Protein AF-A0A920I0U4-F1 (afdb_monomer_lite)

pLDDT: mean 79.27, std 13.39, range [40.62, 94.75]

Sequence (85 aa):
MSNEAAGASSHWEKSKSLLFITLAIWAFFSFVVHWFGSALNGAEGSFPGGYFMAGQGSQIAFVILIFWFVSRQNKLDDEHGVSEE

Secondary structure (DSSP, 8-state):
--HHHHHHHHHHHHHHHHHHHHHHHHHIIIIIHHHTHHHHB-STTS-BHHHHIIIIIHHHHHHHHHHHHHHHHHHHHHHTT----

Radius of gyration: 18.82 Å; chains: 1; bounding box: 45×20×52 Å

Foldseek 3Di:
DPPVVVLVVVLVVVLVVLVVVLVVQLVCLVPVLLVCQVVLCDPPPDDSRSVCSVPCVSVVVNVVSVVVSVVVNCVSCVVSVVNDD

Structure (mmCIF, N/CA/C/O backbone):
data_AF-A0A920I0U4-F1
#
_entry.id   AF-A0A920I0U4-F1
#
loop_
_atom_site.group_PDB
_atom_site.id
_atom_site.type_symbol
_atom_site.label_atom_id
_atom_site.label_alt_id
_atom_site.label_comp_id
_atom_site.label_asym_id
_atom_site.label_entity_i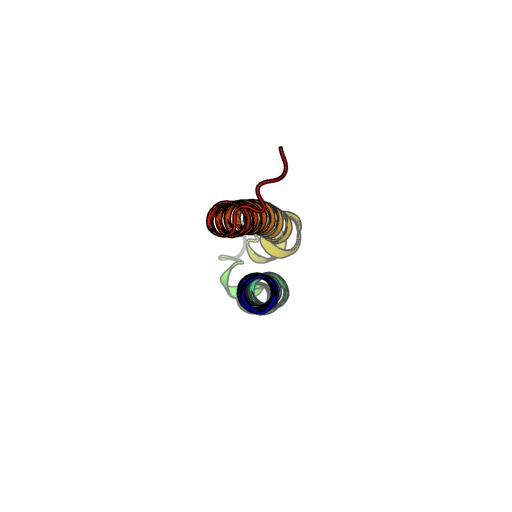d
_atom_site.label_seq_id
_atom_site.pdbx_PDB_ins_code
_atom_site.Cartn_x
_atom_site.Cartn_y
_atom_site.Cartn_z
_atom_site.occupancy
_atom_site.B_iso_or_equiv
_atom_site.auth_seq_id
_atom_site.auth_comp_id
_atom_site.auth_asym_id
_atom_site.auth_atom_id
_atom_site.pdbx_PDB_model_num
ATOM 1 N N . MET A 1 1 ? -26.489 -8.696 28.958 1.00 45.12 1 MET A N 1
ATOM 2 C CA . MET A 1 1 ? -25.101 -9.153 28.713 1.00 45.12 1 MET A CA 1
ATOM 3 C C . MET A 1 1 ? -24.897 -9.788 27.326 1.00 45.12 1 MET A C 1
ATOM 5 O O . MET A 1 1 ? -23.813 -10.277 27.061 1.00 45.12 1 MET A O 1
ATOM 9 N N . SER A 1 2 ? -25.879 -9.771 26.409 1.00 49.22 2 SER A N 1
ATOM 10 C CA . SER A 1 2 ? -25.758 -10.380 25.066 1.00 49.22 2 SER A CA 1
ATOM 11 C C . SER A 1 2 ? -25.436 -9.398 23.928 1.00 49.22 2 SER A C 1
ATOM 13 O O . SER A 1 2 ? -25.145 -9.845 22.824 1.00 49.22 2 SER A O 1
ATOM 15 N N . ASN A 1 3 ? -25.473 -8.080 24.169 1.00 53.12 3 ASN A N 1
ATOM 16 C CA . ASN A 1 3 ? -25.304 -7.074 23.109 1.00 53.12 3 ASN A CA 1
ATOM 17 C C . ASN A 1 3 ? -23.838 -6.630 22.906 1.00 53.12 3 ASN A C 1
ATOM 19 O O . ASN A 1 3 ? -23.456 -6.251 21.806 1.00 53.12 3 ASN A O 1
ATOM 23 N N . GLU A 1 4 ? -22.990 -6.742 23.935 1.00 53.88 4 GLU A N 1
ATOM 24 C CA . GLU A 1 4 ? -21.560 -6.389 23.847 1.00 53.88 4 GLU A CA 1
ATOM 25 C C . GLU A 1 4 ? -20.752 -7.413 23.033 1.00 53.88 4 GLU A C 1
ATOM 27 O O . GLU A 1 4 ? -19.900 -7.042 22.229 1.00 53.88 4 GLU A O 1
ATOM 32 N N . ALA A 1 5 ? -21.072 -8.708 23.158 1.00 55.88 5 ALA A N 1
ATOM 33 C CA . ALA A 1 5 ? -20.400 -9.771 22.405 1.00 55.88 5 ALA A CA 1
ATOM 34 C C . ALA A 1 5 ? -20.688 -9.701 20.892 1.00 55.88 5 ALA A C 1
ATOM 36 O O . ALA A 1 5 ? -19.804 -9.973 20.079 1.00 55.88 5 ALA A O 1
ATOM 37 N N . ALA A 1 6 ? -21.905 -9.295 20.507 1.00 55.38 6 ALA A N 1
ATOM 38 C CA . ALA A 1 6 ? -22.282 -9.129 19.105 1.00 55.38 6 ALA A CA 1
ATOM 39 C C . ALA A 1 6 ? -21.522 -7.958 18.451 1.00 55.38 6 ALA A C 1
ATOM 41 O O . ALA A 1 6 ? -20.953 -8.129 17.372 1.00 55.38 6 ALA A O 1
ATOM 42 N N . GLY A 1 7 ? -21.424 -6.809 19.135 1.00 59.03 7 GLY A N 1
ATOM 43 C CA . GLY A 1 7 ? -20.652 -5.650 18.667 1.00 59.03 7 GLY A CA 1
ATOM 44 C C . GLY A 1 7 ? -19.149 -5.929 18.544 1.00 59.03 7 GLY A C 1
ATOM 45 O O . GLY A 1 7 ? -18.555 -5.643 17.504 1.00 59.03 7 GLY A O 1
ATOM 46 N N . ALA A 1 8 ? -18.554 -6.582 19.549 1.00 61.75 8 ALA A N 1
ATOM 47 C CA . ALA A 1 8 ? -17.136 -6.952 19.540 1.00 61.75 8 ALA A CA 1
ATOM 48 C C . ALA A 1 8 ? -16.787 -7.954 18.423 1.00 61.75 8 ALA A C 1
ATOM 50 O O . ALA A 1 8 ? -15.740 -7.842 17.784 1.00 61.75 8 ALA A O 1
ATOM 51 N N . SER A 1 9 ? -17.678 -8.913 18.137 1.00 64.75 9 SER A N 1
ATOM 52 C CA . SER A 1 9 ? -17.466 -9.876 17.048 1.00 64.75 9 SER A CA 1
ATOM 53 C C . SER A 1 9 ? -17.483 -9.218 15.659 1.00 64.75 9 SER A C 1
ATOM 55 O O . SER A 1 9 ? -16.617 -9.515 14.838 1.00 64.75 9 SER A O 1
ATOM 57 N N . SER A 1 10 ? -18.389 -8.259 15.428 1.00 75.00 10 SER A N 1
ATOM 58 C CA . SER A 1 10 ? -18.481 -7.500 14.170 1.00 75.00 10 SER A CA 1
ATOM 59 C C . SER A 1 10 ? -17.252 -6.613 13.935 1.00 75.00 10 SER A C 1
ATOM 61 O O . SER A 1 10 ? -16.725 -6.566 12.821 1.00 75.00 10 SER A O 1
ATOM 63 N N . HIS A 1 11 ? -16.759 -5.930 14.975 1.00 75.44 11 HIS A N 1
ATOM 64 C CA . HIS A 1 11 ? -15.530 -5.127 14.891 1.00 75.44 11 HIS A CA 1
ATOM 65 C C . HIS A 1 11 ? -14.312 -5.995 14.545 1.00 75.44 11 HIS A C 1
ATOM 67 O O . HIS A 1 11 ? -13.554 -5.679 13.622 1.00 75.44 11 HIS A O 1
ATOM 73 N N . TRP A 1 12 ? -14.177 -7.144 15.212 1.00 78.56 12 TRP A N 1
ATOM 74 C CA . TRP A 1 12 ? -13.090 -8.089 14.970 1.00 78.56 12 TRP A CA 1
ATOM 75 C C . TRP A 1 12 ? -13.098 -8.650 13.543 1.00 78.56 12 TRP A C 1
ATOM 77 O O . TRP A 1 12 ? -12.049 -8.765 12.906 1.00 78.56 12 TRP A O 1
ATOM 87 N N . GLU A 1 13 ? -14.267 -8.999 13.004 1.00 83.00 13 GLU A N 1
ATOM 88 C CA . GLU A 1 13 ? -14.384 -9.483 11.625 1.00 83.00 13 GLU A CA 1
ATOM 89 C C . GLU A 1 13 ? -13.996 -8.428 10.590 1.00 83.00 13 GLU A C 1
ATOM 91 O O . GLU A 1 13 ? -13.249 -8.733 9.654 1.00 83.00 13 GLU A O 1
ATOM 96 N N . LYS A 1 14 ? -14.424 -7.178 10.786 1.00 83.88 14 LYS A N 1
ATOM 97 C CA . LYS A 1 14 ? -14.055 -6.067 9.903 1.00 83.88 14 LYS A CA 1
ATOM 98 C C . LYS A 1 14 ? -12.560 -5.738 9.980 1.00 83.88 14 LYS A C 1
ATOM 100 O O . LYS A 1 14 ? -11.931 -5.580 8.934 1.00 83.88 14 LYS A O 1
ATOM 105 N N . SER A 1 15 ? -11.973 -5.725 11.178 1.00 85.38 15 SER A N 1
ATOM 106 C CA . SER A 1 15 ? -10.533 -5.496 11.374 1.00 85.38 15 SER A CA 1
ATOM 107 C C . SER A 1 15 ? -9.687 -6.599 10.724 1.00 85.38 15 SER A C 1
ATOM 109 O O . SER A 1 15 ? -8.726 -6.319 10.008 1.00 85.38 15 SER A O 1
ATOM 111 N N . LYS A 1 16 ? -10.092 -7.872 10.861 1.00 88.31 16 LYS A N 1
ATOM 112 C CA . LYS A 1 16 ? -9.456 -8.989 10.137 1.00 88.31 16 LYS A CA 1
ATOM 113 C C . LYS A 1 16 ? -9.550 -8.825 8.621 1.00 88.31 16 LYS A C 1
ATOM 115 O O . LYS A 1 16 ? -8.579 -9.097 7.922 1.00 88.31 16 LYS A O 1
ATOM 120 N N . SER A 1 17 ? -10.700 -8.391 8.104 1.00 88.81 17 SER A N 1
ATOM 121 C CA . SER A 1 17 ? -10.878 -8.150 6.667 1.00 88.81 17 SER A CA 1
ATOM 122 C C . SER A 1 17 ? -9.932 -7.057 6.157 1.00 88.81 17 SER A C 1
ATOM 124 O O . SER A 1 17 ? -9.257 -7.253 5.145 1.00 88.81 17 SER A O 1
ATOM 126 N N . LEU A 1 18 ? -9.792 -5.950 6.901 1.00 89.94 18 LEU A N 1
ATOM 127 C CA . LEU A 1 18 ? -8.810 -4.901 6.601 1.00 89.94 18 LEU A CA 1
ATOM 128 C C . LEU A 1 18 ? -7.383 -5.457 6.570 1.00 89.94 18 LEU A C 1
ATOM 130 O O . LEU A 1 18 ? -6.646 -5.176 5.627 1.00 89.94 18 LEU A O 1
ATOM 134 N N . LEU A 1 19 ? -7.012 -6.297 7.538 1.00 90.75 19 LEU A N 1
ATOM 135 C CA . LEU A 1 19 ? -5.704 -6.953 7.568 1.00 90.75 19 LEU A CA 1
ATOM 136 C C . LEU A 1 19 ? -5.479 -7.835 6.332 1.00 90.75 19 LEU A C 1
ATOM 138 O O . LEU A 1 19 ? -4.430 -7.733 5.698 1.00 90.75 19 LEU A O 1
ATOM 142 N N . PHE A 1 20 ? -6.452 -8.665 5.946 1.00 93.44 20 PHE A N 1
ATOM 143 C CA . PHE A 1 20 ? -6.331 -9.513 4.755 1.00 93.44 20 PHE A CA 1
ATOM 144 C C . PHE A 1 20 ? -6.185 -8.698 3.466 1.00 93.44 20 PHE A C 1
ATOM 146 O O . PHE A 1 20 ? -5.375 -9.058 2.612 1.00 93.44 20 PHE A O 1
ATOM 153 N N . ILE A 1 21 ? -6.913 -7.587 3.332 1.00 92.62 21 ILE A N 1
ATOM 154 C CA . ILE A 1 21 ? -6.772 -6.671 2.191 1.00 92.62 21 ILE A CA 1
ATOM 155 C C . ILE A 1 21 ? -5.370 -6.053 2.175 1.00 92.62 21 ILE A C 1
ATOM 157 O O . ILE A 1 21 ? -4.712 -6.054 1.135 1.00 92.62 21 ILE A O 1
ATOM 161 N N . THR A 1 22 ? -4.881 -5.579 3.323 1.00 93.12 22 THR A N 1
ATOM 162 C CA . THR A 1 22 ? -3.525 -5.029 3.452 1.00 93.12 22 THR A CA 1
ATOM 163 C C . T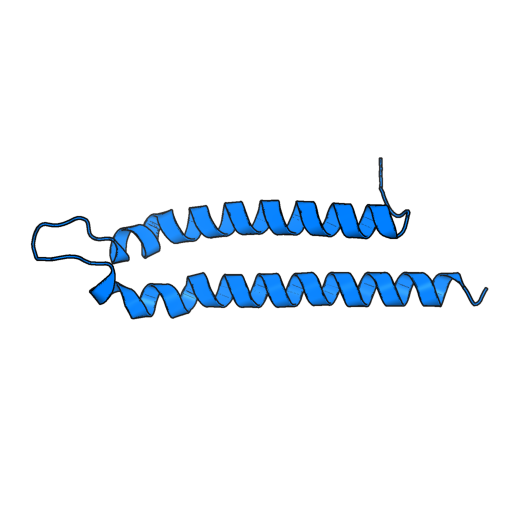HR A 1 22 ? -2.467 -6.059 3.065 1.00 93.12 22 THR A C 1
ATOM 165 O O . THR A 1 22 ? -1.560 -5.738 2.300 1.00 93.12 22 THR A O 1
ATOM 168 N N . LEU A 1 23 ? -2.600 -7.312 3.514 1.00 93.50 23 LEU A N 1
ATOM 169 C CA . LEU A 1 23 ? -1.695 -8.400 3.132 1.00 93.50 23 LEU A CA 1
ATOM 170 C C . LEU A 1 23 ? -1.759 -8.719 1.634 1.00 93.50 23 LEU A C 1
ATOM 172 O O . LEU A 1 23 ? -0.723 -8.988 1.028 1.00 93.50 23 LEU A O 1
ATOM 176 N N . ALA A 1 24 ? -2.943 -8.668 1.022 1.00 94.06 24 ALA A N 1
ATOM 177 C CA . ALA A 1 24 ? -3.099 -8.883 -0.414 1.00 94.06 24 ALA A CA 1
ATOM 178 C C . ALA A 1 24 ? -2.405 -7.781 -1.232 1.00 94.06 24 ALA A C 1
ATOM 180 O O . ALA A 1 24 ? -1.666 -8.084 -2.172 1.00 94.06 24 ALA A O 1
ATOM 181 N N . ILE A 1 25 ? -2.582 -6.511 -0.847 1.00 92.00 25 ILE A N 1
ATOM 182 C CA . ILE A 1 25 ? -1.897 -5.377 -1.486 1.00 92.00 25 ILE A CA 1
ATOM 183 C C . ILE A 1 25 ? -0.387 -5.488 -1.267 1.00 92.00 25 ILE A C 1
ATOM 185 O O . ILE A 1 25 ? 0.391 -5.325 -2.206 1.00 92.00 25 ILE A O 1
ATOM 189 N N . TRP A 1 26 ? 0.037 -5.827 -0.050 1.00 92.94 26 TRP A N 1
ATOM 190 C CA . TRP A 1 26 ? 1.443 -6.048 0.257 1.00 92.94 26 TRP A CA 1
ATOM 191 C C . TRP A 1 26 ? 2.052 -7.129 -0.645 1.00 92.94 26 TRP A C 1
ATOM 193 O O . TRP A 1 26 ? 3.069 -6.886 -1.288 1.00 92.94 26 TRP A O 1
ATOM 203 N N . ALA A 1 27 ? 1.404 -8.291 -0.767 1.00 92.88 27 ALA A N 1
ATOM 204 C CA . ALA A 1 27 ? 1.888 -9.387 -1.605 1.00 92.88 27 ALA A CA 1
ATOM 205 C C . ALA A 1 27 ? 1.957 -8.983 -3.086 1.00 92.88 27 ALA A C 1
ATOM 207 O O . ALA A 1 27 ? 2.905 -9.335 -3.788 1.00 92.88 27 ALA A O 1
ATOM 208 N N . PHE A 1 28 ? 0.996 -8.191 -3.561 1.00 90.94 28 PHE A N 1
ATOM 209 C CA . PHE A 1 28 ? 1.022 -7.655 -4.917 1.00 90.94 28 PHE A CA 1
ATOM 210 C C . PHE A 1 28 ? 2.269 -6.791 -5.175 1.00 90.94 28 PHE A C 1
ATOM 212 O O . PHE A 1 28 ? 2.991 -7.029 -6.146 1.00 90.94 28 PHE A O 1
ATOM 219 N N . PHE A 1 29 ? 2.573 -5.834 -4.295 1.00 87.38 29 PHE A N 1
ATOM 220 C CA . PHE A 1 29 ? 3.754 -4.976 -4.449 1.00 87.38 29 PHE A CA 1
ATOM 221 C C . PHE A 1 29 ? 5.073 -5.726 -4.224 1.00 87.38 29 PHE A C 1
ATOM 223 O O . PHE A 1 29 ? 6.064 -5.432 -4.892 1.00 87.38 29 PHE A O 1
ATOM 230 N N . SER A 1 30 ? 5.081 -6.732 -3.347 1.00 88.12 30 SER A N 1
ATOM 231 C CA . SER A 1 30 ? 6.254 -7.572 -3.090 1.00 88.12 30 SER A CA 1
ATOM 232 C C . SER A 1 30 ? 6.586 -8.496 -4.263 1.00 88.12 30 SER A C 1
ATOM 234 O O . SER A 1 30 ? 7.752 -8.620 -4.620 1.00 88.12 30 SER A O 1
ATOM 236 N N . PHE A 1 31 ? 5.591 -9.121 -4.899 1.00 88.19 31 PHE A N 1
ATOM 237 C CA . PHE A 1 31 ? 5.833 -10.180 -5.889 1.00 88.19 31 PHE A CA 1
ATOM 238 C C . PHE A 1 31 ? 5.436 -9.788 -7.311 1.00 88.19 31 PHE A C 1
ATOM 240 O O . PHE A 1 31 ? 6.236 -9.904 -8.239 1.00 88.19 31 PHE A O 1
ATOM 247 N N . VAL A 1 32 ? 4.205 -9.311 -7.495 1.00 87.06 32 VAL A N 1
ATOM 248 C CA . VAL A 1 32 ? 3.625 -9.108 -8.829 1.00 87.06 32 VAL A CA 1
ATOM 249 C C . VAL A 1 32 ? 4.337 -7.973 -9.559 1.00 87.06 32 VAL A C 1
ATOM 251 O O . VAL A 1 32 ? 4.740 -8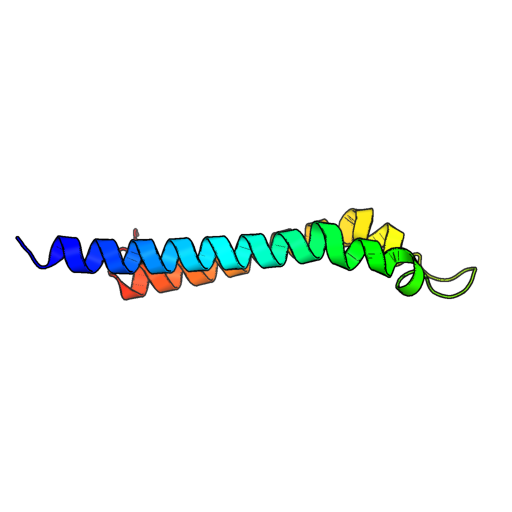.145 -10.704 1.00 87.06 32 VAL A O 1
ATOM 254 N N . VAL A 1 33 ? 4.581 -6.848 -8.884 1.00 84.06 33 VAL A N 1
ATOM 255 C CA . VAL A 1 33 ? 5.271 -5.685 -9.473 1.00 84.06 33 VAL A CA 1
ATOM 256 C C . VAL A 1 33 ? 6.693 -6.025 -9.939 1.00 84.06 33 VAL A C 1
ATOM 258 O O . VAL A 1 33 ? 7.110 -5.580 -11.006 1.00 84.06 33 VAL A O 1
ATOM 261 N N . HIS A 1 34 ? 7.419 -6.859 -9.191 1.00 80.25 34 HIS A N 1
ATOM 262 C CA . HIS A 1 34 ? 8.777 -7.275 -9.555 1.00 80.25 34 HIS A CA 1
ATOM 263 C C . HIS A 1 34 ? 8.807 -8.193 -10.781 1.00 80.25 34 HIS A C 1
ATOM 265 O O . HIS A 1 34 ? 9.764 -8.146 -11.555 1.00 80.25 34 HIS A O 1
ATOM 271 N N . TRP A 1 35 ? 7.748 -8.973 -11.015 1.00 83.06 35 TRP A N 1
ATOM 272 C CA . TRP A 1 35 ? 7.631 -9.807 -12.215 1.00 83.06 35 TRP A CA 1
ATOM 273 C C . TRP A 1 35 ? 7.567 -8.966 -13.497 1.00 83.06 35 TRP A C 1
ATOM 275 O O . TRP A 1 35 ? 8.088 -9.363 -14.537 1.00 83.06 35 TRP A O 1
ATOM 285 N N . PHE A 1 36 ? 7.007 -7.758 -13.409 1.00 79.12 36 PHE A N 1
ATOM 286 C CA . PHE A 1 36 ? 6.985 -6.783 -14.500 1.00 79.12 36 PHE A CA 1
ATOM 287 C C . PHE A 1 36 ? 8.249 -5.914 -14.560 1.00 79.12 36 PHE A C 1
ATOM 289 O O . PHE A 1 36 ? 8.274 -4.927 -15.291 1.00 79.12 36 PHE A O 1
ATOM 296 N N . GLY A 1 37 ? 9.323 -6.271 -13.845 1.00 73.19 37 GLY A N 1
ATOM 297 C CA . GLY A 1 37 ? 10.571 -5.505 -13.818 1.00 73.19 37 GLY A CA 1
ATOM 298 C C . GLY A 1 37 ? 11.163 -5.232 -15.206 1.00 73.19 37 GLY A C 1
ATOM 299 O O . GLY A 1 37 ? 11.661 -4.137 -15.447 1.00 73.19 37 GLY A O 1
ATOM 300 N N . SER A 1 38 ? 11.049 -6.177 -16.146 1.00 68.25 38 SER A N 1
ATOM 301 C CA . SER A 1 38 ? 11.492 -5.998 -17.538 1.00 68.25 38 SER A CA 1
ATOM 302 C C . SER A 1 38 ? 10.584 -5.083 -18.363 1.00 68.25 38 SER A C 1
ATOM 304 O O . SER A 1 38 ? 11.078 -4.432 -19.271 1.00 68.25 38 SER A O 1
ATOM 306 N N . ALA A 1 39 ? 9.288 -5.004 -18.047 1.00 71.56 39 ALA A N 1
ATOM 307 C CA . ALA A 1 39 ? 8.358 -4.058 -18.668 1.00 71.56 39 ALA A CA 1
ATOM 308 C C . ALA A 1 39 ? 8.474 -2.648 -18.060 1.00 71.56 39 ALA A C 1
ATOM 310 O O . ALA A 1 39 ? 8.172 -1.657 -18.719 1.00 71.56 39 ALA A O 1
ATOM 311 N N . LEU A 1 40 ? 8.906 -2.563 -16.798 1.00 67.88 40 LEU A N 1
ATOM 312 C CA . LEU A 1 40 ? 9.189 -1.312 -16.092 1.00 67.88 40 LEU A CA 1
ATOM 313 C C . LEU A 1 40 ? 10.537 -0.705 -16.491 1.00 67.88 40 LEU A C 1
ATOM 315 O O . LEU A 1 40 ? 10.721 0.507 -16.397 1.00 67.88 40 LEU A O 1
ATOM 319 N N . ASN A 1 41 ? 11.486 -1.539 -16.908 1.00 72.56 41 ASN A N 1
ATOM 320 C CA . ASN A 1 41 ? 12.707 -1.080 -17.545 1.00 72.56 41 ASN A CA 1
ATOM 321 C C . ASN A 1 41 ? 12.358 -0.710 -18.991 1.00 72.56 41 ASN A C 1
ATOM 323 O O . ASN A 1 41 ? 11.989 -1.570 -19.784 1.00 72.56 41 ASN A O 1
ATOM 327 N N . GLY A 1 42 ? 12.416 0.581 -19.319 1.00 67.81 42 GLY A N 1
ATOM 328 C CA . GLY A 1 42 ? 12.220 1.032 -20.696 1.00 67.81 42 GLY A CA 1
ATOM 329 C C . GLY A 1 42 ? 13.366 0.586 -21.618 1.00 67.81 42 GLY A C 1
ATOM 330 O O . GLY A 1 42 ? 14.186 -0.262 -21.267 1.00 67.81 42 GLY A O 1
ATOM 331 N N . ALA A 1 43 ? 13.458 1.191 -22.806 1.00 71.44 43 ALA A N 1
ATOM 332 C CA . ALA A 1 43 ? 14.540 0.918 -23.760 1.00 71.44 43 ALA A CA 1
ATOM 333 C C . ALA A 1 43 ? 15.945 1.126 -23.150 1.00 71.44 43 ALA A C 1
ATOM 335 O O . ALA A 1 43 ? 16.104 1.867 -22.172 1.00 71.44 43 ALA A O 1
ATOM 336 N N . GLU A 1 44 ? 16.968 0.499 -23.741 1.00 65.69 44 GLU A N 1
ATOM 337 C CA . GLU A 1 44 ? 18.365 0.648 -23.309 1.00 65.69 44 GLU A CA 1
ATOM 338 C C . GLU A 1 44 ? 18.753 2.136 -23.194 1.00 65.69 44 GLU A C 1
ATOM 340 O O . GLU A 1 44 ? 18.634 2.900 -24.150 1.00 65.69 44 GLU A O 1
ATOM 345 N N . GLY A 1 45 ? 19.171 2.556 -21.992 1.00 66.25 45 GLY A N 1
ATOM 346 C CA . GLY A 1 45 ? 19.509 3.949 -21.661 1.00 66.25 45 GLY A CA 1
ATOM 347 C C . GLY A 1 45 ? 18.405 4.761 -20.964 1.00 66.25 45 GLY A C 1
ATOM 348 O O . GLY A 1 45 ? 18.644 5.909 -20.595 1.00 66.25 45 GLY A O 1
ATOM 349 N N . SER A 1 46 ? 17.215 4.192 -20.753 1.00 71.38 46 SER A N 1
ATOM 350 C CA . SER A 1 46 ? 16.119 4.836 -20.011 1.00 71.38 46 SER A CA 1
ATOM 351 C C . SER A 1 46 ? 16.144 4.538 -18.502 1.00 71.38 46 SER A C 1
ATOM 353 O O . SER A 1 46 ? 16.954 3.749 -18.013 1.00 71.38 46 SER A O 1
ATOM 355 N N . PHE A 1 47 ? 15.262 5.202 -17.744 1.00 74.94 47 PHE A N 1
ATOM 356 C CA . PHE A 1 47 ? 15.142 5.016 -16.297 1.00 74.94 47 PHE A CA 1
ATOM 357 C C . PHE A 1 47 ? 14.852 3.542 -15.952 1.00 74.94 47 PHE A C 1
ATOM 359 O O . PHE A 1 47 ? 13.868 2.990 -16.454 1.00 74.94 47 PHE A O 1
ATOM 366 N N . PRO A 1 48 ? 15.656 2.899 -15.081 1.00 76.88 48 PRO A N 1
ATOM 367 C CA . PRO A 1 48 ? 15.453 1.507 -14.704 1.00 76.88 48 PRO A CA 1
ATOM 368 C C . PRO A 1 48 ? 14.299 1.408 -13.698 1.00 76.88 48 PRO A C 1
ATOM 370 O O . PRO A 1 48 ? 14.505 1.292 -12.487 1.00 76.88 48 PRO A O 1
ATOM 373 N N . GLY A 1 49 ? 13.063 1.486 -14.198 1.00 78.12 49 GLY A N 1
ATOM 374 C CA . GLY A 1 49 ? 11.851 1.481 -13.381 1.00 78.12 49 GLY A CA 1
ATOM 375 C C . GLY A 1 49 ? 11.724 0.229 -12.514 1.00 78.12 49 GLY A C 1
ATOM 376 O O . GLY A 1 49 ? 11.276 0.320 -11.372 1.00 78.12 49 GLY A O 1
ATOM 377 N N . GLY A 1 50 ? 12.200 -0.923 -12.998 1.00 81.25 50 GLY A N 1
ATOM 378 C CA . GLY A 1 50 ? 12.251 -2.154 -12.211 1.00 81.25 50 GLY A CA 1
ATOM 379 C C . GLY A 1 50 ? 13.212 -2.047 -11.023 1.00 81.25 50 GLY A C 1
ATOM 380 O O . GLY A 1 50 ? 12.857 -2.424 -9.909 1.00 81.25 50 GLY A O 1
ATOM 381 N N . TYR A 1 51 ? 14.399 -1.463 -11.228 1.00 79.50 51 TYR A N 1
ATOM 382 C CA . TYR A 1 51 ? 15.376 -1.240 -10.154 1.00 79.50 51 TYR A CA 1
ATOM 383 C C . TYR A 1 51 ? 14.876 -0.208 -9.135 1.00 79.50 51 TYR A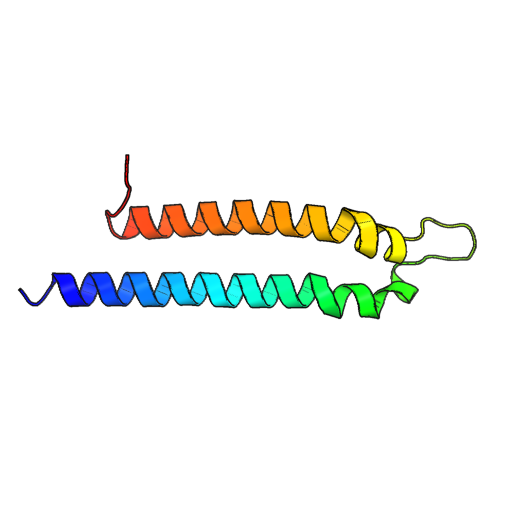 C 1
ATOM 385 O O . TYR A 1 51 ? 15.036 -0.389 -7.929 1.00 79.50 51 TYR A O 1
ATOM 393 N N . PHE A 1 52 ? 14.214 0.853 -9.600 1.00 84.62 52 PHE A N 1
ATOM 394 C CA . PHE A 1 52 ? 13.598 1.840 -8.718 1.00 84.62 52 PHE A CA 1
ATOM 395 C C . PHE A 1 52 ? 12.495 1.234 -7.847 1.00 84.62 52 PHE A C 1
ATOM 397 O O . PHE A 1 52 ? 12.475 1.496 -6.644 1.00 84.62 52 PHE A O 1
ATOM 404 N N . MET A 1 53 ? 11.605 0.414 -8.420 1.00 84.50 53 MET A N 1
ATOM 405 C CA . MET A 1 53 ? 10.549 -0.258 -7.654 1.00 84.50 53 MET A CA 1
ATOM 406 C C . MET A 1 53 ? 11.123 -1.254 -6.639 1.00 84.50 53 MET A C 1
ATOM 408 O O . MET A 1 53 ? 10.620 -1.316 -5.516 1.00 84.50 53 MET A O 1
ATOM 412 N N . ALA A 1 54 ? 12.211 -1.947 -6.991 1.00 80.19 54 ALA A N 1
ATOM 413 C CA . ALA A 1 54 ? 12.931 -2.830 -6.074 1.00 80.19 54 ALA A CA 1
ATOM 414 C C . ALA A 1 54 ? 13.638 -2.084 -4.932 1.00 80.19 54 ALA A C 1
ATOM 416 O O . ALA A 1 54 ? 13.704 -2.598 -3.820 1.00 80.19 54 ALA A O 1
ATOM 417 N N . GLY A 1 55 ? 14.142 -0.874 -5.191 1.00 83.06 55 GLY A N 1
ATOM 418 C CA . GLY A 1 55 ? 14.805 -0.038 -4.192 1.00 83.06 55 GLY A CA 1
ATOM 419 C C . GLY A 1 55 ? 13.827 0.767 -3.337 1.00 83.06 55 GLY A C 1
ATOM 420 O O . GLY A 1 55 ? 13.586 0.440 -2.183 1.00 83.06 55 GLY A O 1
ATOM 421 N N . GLN A 1 56 ? 13.278 1.849 -3.893 1.00 84.38 56 GLN A N 1
ATOM 422 C CA . GLN A 1 56 ? 12.490 2.832 -3.133 1.00 84.38 56 GLN A CA 1
ATOM 423 C C . GLN A 1 56 ? 10.995 2.814 -3.461 1.00 84.38 56 GLN A C 1
ATOM 425 O O . GLN A 1 56 ? 10.180 3.187 -2.620 1.00 84.38 56 GLN A O 1
ATOM 430 N N . GLY A 1 57 ? 10.606 2.380 -4.661 1.00 86.50 57 GLY A N 1
ATOM 431 C CA . GLY A 1 57 ? 9.207 2.424 -5.087 1.00 86.50 57 GLY A CA 1
ATOM 432 C C . GLY A 1 57 ? 8.298 1.543 -4.226 1.00 86.50 57 GLY A C 1
ATOM 433 O O . GLY A 1 57 ? 7.234 1.996 -3.805 1.00 86.50 57 GLY A O 1
ATOM 434 N N . SER A 1 58 ? 8.739 0.329 -3.878 1.00 86.62 58 SER A N 1
ATOM 435 C CA . SER A 1 58 ? 8.009 -0.548 -2.951 1.00 86.62 58 SER A CA 1
ATOM 436 C C . SER A 1 58 ? 7.922 0.036 -1.537 1.00 86.62 58 SER A C 1
ATOM 438 O O . SER A 1 58 ? 6.856 -0.006 -0.925 1.00 86.62 58 SER A O 1
ATOM 440 N N . GLN A 1 59 ? 8.994 0.663 -1.039 1.00 89.50 59 GLN A N 1
ATOM 441 C CA . GLN A 1 59 ? 8.987 1.325 0.269 1.00 89.50 59 GLN A CA 1
ATOM 442 C C . GLN A 1 59 ? 7.956 2.461 0.326 1.00 89.50 59 GLN A C 1
ATOM 444 O O . GLN A 1 59 ? 7.183 2.538 1.280 1.00 89.50 59 GLN A O 1
ATOM 449 N N . ILE A 1 60 ? 7.896 3.307 -0.708 1.00 92.12 60 ILE A N 1
ATOM 450 C CA . ILE A 1 60 ? 6.905 4.390 -0.800 1.00 92.12 60 ILE A CA 1
ATOM 451 C C . ILE A 1 60 ? 5.482 3.815 -0.833 1.00 92.12 60 ILE A C 1
ATOM 453 O O . ILE A 1 60 ? 4.607 4.298 -0.112 1.00 92.12 60 ILE A O 1
ATOM 457 N N . ALA A 1 61 ? 5.253 2.754 -1.615 1.00 90.44 61 ALA A N 1
ATOM 458 C CA . ALA A 1 61 ? 3.956 2.083 -1.672 1.00 90.44 61 ALA A CA 1
ATOM 459 C C . ALA A 1 61 ? 3.526 1.538 -0.298 1.00 90.44 61 ALA A C 1
ATOM 461 O O . ALA A 1 61 ? 2.367 1.695 0.087 1.00 90.44 61 ALA A O 1
ATOM 462 N N . PHE A 1 62 ? 4.452 0.964 0.476 1.00 90.69 62 PHE A N 1
ATOM 463 C CA . PHE A 1 62 ? 4.155 0.479 1.825 1.00 90.69 62 PHE A CA 1
ATOM 464 C C . PHE A 1 62 ? 3.828 1.599 2.809 1.00 90.69 62 PHE A C 1
ATOM 466 O O . PHE A 1 62 ? 2.904 1.443 3.601 1.00 90.69 62 PHE A O 1
ATOM 473 N N . VAL A 1 63 ? 4.511 2.743 2.742 1.00 94.31 63 VAL A N 1
ATOM 474 C CA . VAL A 1 63 ? 4.169 3.901 3.585 1.00 94.31 63 VAL A CA 1
ATOM 475 C C . VAL A 1 63 ? 2.742 4.371 3.297 1.00 94.31 63 VAL A C 1
ATOM 477 O O . VAL A 1 63 ? 1.952 4.538 4.225 1.00 94.31 63 VAL A O 1
ATOM 480 N N . ILE A 1 64 ? 2.376 4.513 2.019 1.00 94.75 64 ILE A N 1
ATOM 481 C CA . ILE A 1 64 ? 1.010 4.881 1.614 1.00 94.75 64 ILE A CA 1
ATOM 482 C C . ILE A 1 64 ? -0.005 3.848 2.124 1.00 94.75 64 ILE A C 1
ATOM 484 O O . ILE A 1 64 ? -1.055 4.220 2.652 1.00 94.75 64 ILE A O 1
ATOM 488 N N . LEU A 1 65 ? 0.317 2.556 2.010 1.00 93.81 65 LEU A N 1
ATOM 489 C CA . LEU A 1 65 ? -0.537 1.470 2.486 1.00 93.81 65 LEU A CA 1
ATOM 490 C C . LEU A 1 65 ? -0.762 1.530 4.004 1.00 93.81 65 LEU A C 1
ATOM 492 O O . LEU A 1 65 ? -1.886 1.319 4.451 1.00 93.81 65 LEU A O 1
ATOM 496 N N . ILE A 1 66 ? 0.269 1.860 4.788 1.00 92.69 66 ILE A N 1
ATOM 497 C CA . ILE A 1 66 ? 0.162 2.021 6.246 1.00 92.69 66 ILE A CA 1
ATOM 498 C C . ILE A 1 66 ? -0.773 3.183 6.590 1.00 92.69 66 ILE A C 1
ATOM 500 O O . ILE A 1 66 ? -1.701 2.998 7.375 1.00 92.69 66 ILE A O 1
ATOM 504 N N . 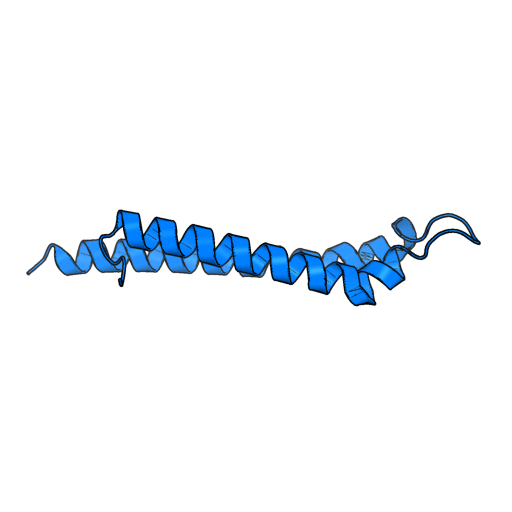PHE A 1 67 ? -0.583 4.359 5.983 1.00 94.50 67 PHE A N 1
ATOM 505 C CA . PHE A 1 67 ? -1.461 5.511 6.228 1.00 94.50 67 PHE A CA 1
ATOM 506 C C . PHE A 1 67 ? -2.915 5.216 5.862 1.00 94.50 67 PHE A C 1
ATOM 508 O O . PHE A 1 67 ? -3.835 5.595 6.593 1.00 94.50 67 PHE A O 1
ATOM 515 N N . TRP A 1 68 ? -3.128 4.513 4.750 1.00 94.00 68 TRP A N 1
ATOM 516 C CA . TRP A 1 68 ? -4.453 4.072 4.339 1.00 94.00 68 TRP A CA 1
ATOM 517 C C . TRP A 1 68 ? -5.063 3.090 5.345 1.00 94.00 68 TRP A C 1
ATOM 519 O O . TRP A 1 68 ? -6.207 3.279 5.754 1.00 94.00 68 TRP A O 1
ATOM 529 N N . PHE A 1 69 ? -4.303 2.083 5.785 1.00 92.50 69 PHE A N 1
ATOM 530 C CA . PHE A 1 69 ? -4.756 1.103 6.771 1.00 92.50 69 PHE A CA 1
ATOM 531 C C . PHE A 1 69 ? -5.147 1.772 8.092 1.00 92.50 69 PHE A C 1
ATOM 533 O O . PHE A 1 69 ? -6.265 1.564 8.552 1.00 92.50 69 PHE A O 1
ATOM 540 N N . VAL A 1 70 ? -4.286 2.631 8.648 1.00 91.12 70 VAL A N 1
ATOM 541 C CA . VAL A 1 70 ? -4.560 3.361 9.899 1.00 91.12 70 VAL A CA 1
ATOM 542 C C . VAL A 1 70 ? -5.803 4.236 9.756 1.00 91.12 70 VAL A C 1
ATOM 544 O O . VAL A 1 70 ? -6.691 4.182 10.596 1.00 91.12 70 VAL A O 1
ATOM 547 N N . SER A 1 71 ? -5.937 4.973 8.651 1.00 89.62 71 SER A N 1
ATOM 548 C CA . SER A 1 71 ? -7.121 5.815 8.415 1.00 89.62 71 SER A CA 1
ATOM 549 C C . SER A 1 71 ? -8.417 4.997 8.335 1.00 89.62 71 SER A C 1
ATOM 551 O O . SER A 1 71 ? -9.484 5.461 8.735 1.00 89.62 71 SER A O 1
ATOM 553 N N . ARG A 1 72 ? -8.349 3.772 7.801 1.00 89.31 72 ARG A N 1
ATOM 554 C CA . ARG A 1 72 ? -9.498 2.858 7.714 1.00 89.31 72 ARG A CA 1
ATOM 555 C C . ARG A 1 72 ? -9.799 2.174 9.041 1.00 89.31 72 ARG A C 1
ATOM 557 O O . ARG A 1 72 ? -10.976 1.975 9.328 1.00 89.31 72 ARG A O 1
ATOM 564 N N . GLN A 1 73 ? -8.771 1.845 9.816 1.00 87.19 73 GLN A N 1
ATOM 565 C CA . GLN A 1 73 ? -8.910 1.296 11.158 1.00 87.19 73 GLN A CA 1
ATOM 566 C C . GLN A 1 73 ? -9.544 2.337 12.089 1.00 87.19 73 GLN A C 1
ATOM 568 O O . GLN A 1 73 ? -10.588 2.049 12.653 1.00 87.19 73 GLN A O 1
ATOM 573 N N . ASN A 1 74 ? -9.051 3.581 12.098 1.00 86.56 74 ASN A N 1
ATOM 574 C CA . ASN A 1 74 ? -9.640 4.665 12.894 1.00 86.56 74 ASN A CA 1
ATOM 575 C C . ASN A 1 74 ? -11.121 4.887 12.560 1.00 86.56 74 ASN A C 1
ATOM 577 O O . ASN A 1 74 ? -11.951 4.986 13.452 1.00 86.56 74 ASN A O 1
ATOM 581 N N . LYS A 1 75 ? -11.487 4.884 11.271 1.00 85.00 75 LYS A N 1
ATOM 582 C CA . LYS A 1 75 ? -12.898 4.998 10.874 1.00 85.00 75 LYS A CA 1
ATOM 583 C C . LYS A 1 75 ? -13.749 3.828 11.391 1.00 85.00 75 LYS A C 1
ATOM 585 O O . LYS A 1 75 ? -14.917 4.014 11.720 1.00 85.00 75 LYS A O 1
ATOM 590 N N . LEU A 1 76 ? -13.194 2.617 11.401 1.00 83.19 76 LEU A N 1
ATOM 591 C CA . LEU A 1 76 ? -13.876 1.436 11.925 1.00 83.19 76 LEU A CA 1
ATOM 592 C C . LEU A 1 76 ? -14.055 1.519 13.448 1.00 83.19 76 LEU A C 1
ATOM 594 O O . LEU A 1 76 ? -15.092 1.100 13.964 1.00 83.19 76 LEU A O 1
ATOM 598 N N . ASP A 1 77 ? -13.063 2.073 14.138 1.00 80.12 77 ASP A N 1
ATOM 599 C CA . ASP A 1 77 ? -13.079 2.284 15.581 1.00 80.12 77 ASP A CA 1
ATOM 600 C C . ASP A 1 77 ? -14.100 3.381 15.959 1.00 80.12 77 ASP A C 1
ATOM 602 O O . ASP A 1 77 ? -14.915 3.162 16.859 1.00 80.12 77 ASP A O 1
ATOM 606 N N . ASP A 1 78 ? -14.178 4.475 15.185 1.00 80.19 78 ASP A N 1
ATOM 607 C CA . ASP A 1 78 ? -15.203 5.528 15.304 1.00 80.19 78 ASP A CA 1
ATOM 608 C C . ASP A 1 78 ? -16.630 4.971 15.125 1.00 80.19 78 ASP A C 1
ATOM 610 O O . ASP A 1 78 ? -17.533 5.261 15.911 1.00 80.19 78 ASP A O 1
ATOM 614 N N . GLU A 1 79 ? -16.851 4.129 14.104 1.00 76.56 79 GLU A N 1
ATOM 615 C CA . GLU A 1 79 ? -18.152 3.489 13.824 1.00 76.56 79 GLU A CA 1
ATOM 616 C C . GLU A 1 79 ? -18.619 2.546 14.947 1.00 76.56 79 GLU A C 1
ATOM 618 O O . GLU A 1 79 ? -19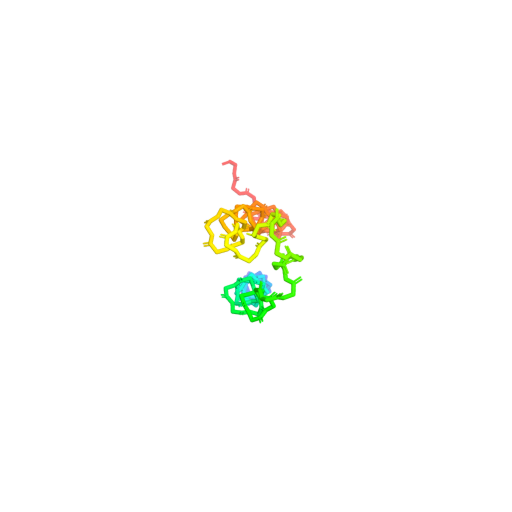.809 2.226 15.045 1.00 76.56 79 GLU A O 1
ATOM 623 N N . HIS A 1 80 ? -17.694 2.065 15.776 1.00 72.44 80 HIS A N 1
ATOM 624 C CA . HIS A 1 80 ? -17.974 1.147 16.876 1.00 72.44 80 HIS A CA 1
ATOM 625 C C . HIS A 1 80 ? -17.816 1.793 18.259 1.00 72.44 80 HIS A C 1
ATOM 627 O O . HIS A 1 80 ? -17.978 1.101 19.263 1.00 72.44 80 HIS A O 1
ATOM 633 N N . GLY A 1 81 ? -17.608 3.116 18.320 1.00 63.25 81 GLY A N 1
ATOM 634 C CA . GLY A 1 81 ? -17.496 3.868 19.573 1.00 63.25 81 GLY A CA 1
ATOM 635 C C . GLY A 1 81 ? -16.270 3.482 20.405 1.00 63.25 81 GLY A C 1
ATOM 636 O O . GLY A 1 81 ? -16.271 3.690 21.614 1.00 63.25 81 GLY A O 1
ATOM 637 N N . VAL A 1 82 ? -15.256 2.897 19.759 1.00 62.47 82 VAL A N 1
ATOM 638 C CA . VAL A 1 82 ? -13.950 2.529 20.334 1.00 62.47 82 VAL A CA 1
ATOM 639 C C . VAL A 1 82 ? -12.901 3.570 19.923 1.00 62.47 82 VAL A C 1
ATOM 641 O O . VAL A 1 82 ? -11.724 3.264 19.779 1.00 62.47 82 VAL A O 1
ATOM 644 N N . SER A 1 83 ? -13.325 4.807 19.663 1.00 53.03 83 SER A N 1
ATOM 645 C CA . SER A 1 83 ? -12.412 5.923 19.452 1.00 53.03 83 SER A CA 1
ATOM 646 C C . SER A 1 83 ? -11.725 6.224 20.788 1.00 53.03 83 SER A C 1
ATOM 648 O O . SER A 1 83 ? -12.317 6.873 21.654 1.00 53.03 83 SER A O 1
ATOM 650 N N . GLU A 1 84 ? -10.525 5.680 20.990 1.00 51.56 84 GLU A N 1
ATOM 651 C CA . GLU A 1 84 ? -9.637 6.109 22.071 1.00 51.56 84 GLU A CA 1
ATOM 652 C C . GLU A 1 84 ? -9.220 7.566 21.799 1.00 51.56 84 GLU A C 1
ATOM 654 O O . GLU A 1 84 ? -8.838 7.901 20.675 1.00 51.56 84 GLU A O 1
ATOM 659 N N . GLU A 1 85 ? -9.376 8.428 22.811 1.00 40.62 85 GLU A N 1
ATOM 660 C CA . GLU A 1 85 ? -8.919 9.830 22.804 1.00 40.62 85 GLU A CA 1
ATOM 661 C C . GLU A 1 85 ? -7.402 9.958 22.590 1.00 40.62 85 GLU A C 1
ATOM 663 O O . GLU A 1 85 ? -6.641 9.147 23.172 1.00 40.62 85 GLU A O 1
#